Protein AF-A0AAX0RVC3-F1 (afdb_monomer_lite)

Structure (mmCIF, N/CA/C/O backbone):
data_AF-A0AAX0RVC3-F1
#
_entry.id   AF-A0AAX0RVC3-F1
#
loop_
_atom_site.group_PDB
_atom_site.id
_atom_site.type_symbol
_atom_site.label_atom_id
_atom_site.label_alt_id
_atom_site.label_comp_id
_atom_site.label_asym_id
_atom_site.label_entity_id
_atom_site.label_seq_id
_atom_site.pdbx_PDB_ins_code
_atom_site.Cartn_x
_atom_site.Cartn_y
_atom_site.Cartn_z
_atom_site.occupancy
_atom_site.B_iso_or_equiv
_atom_site.auth_seq_id
_atom_site.auth_comp_id
_atom_site.auth_asym_id
_atom_site.auth_atom_id
_atom_site.pdbx_PDB_model_num
ATOM 1 N N . MET A 1 1 ? -10.204 6.741 4.831 1.00 85.56 1 MET A N 1
ATOM 2 C CA . MET A 1 1 ? -10.388 5.269 4.780 1.00 85.56 1 MET A CA 1
ATOM 3 C C . MET A 1 1 ? -11.371 4.849 5.868 1.00 85.56 1 MET A C 1
ATOM 5 O O . MET A 1 1 ? -11.620 5.667 6.744 1.00 85.56 1 MET A O 1
ATOM 9 N N . ILE A 1 2 ? -11.975 3.657 5.805 1.00 90.31 2 ILE A N 1
ATOM 10 C CA . ILE A 1 2 ? -12.959 3.190 6.804 1.00 90.31 2 ILE A CA 1
ATOM 11 C C . ILE A 1 2 ? -12.425 1.940 7.508 1.00 90.31 2 ILE A C 1
ATOM 13 O O . ILE A 1 2 ? -12.013 0.997 6.839 1.00 90.31 2 ILE A O 1
ATOM 17 N N . MET A 1 3 ? -12.445 1.954 8.839 1.00 92.19 3 MET A N 1
ATOM 18 C CA . MET A 1 3 ? -12.059 0.833 9.702 1.00 92.19 3 MET A CA 1
ATOM 19 C C . MET A 1 3 ? -12.923 -0.406 9.435 1.00 92.19 3 MET A C 1
ATOM 21 O O . MET A 1 3 ? -14.095 -0.282 9.071 1.00 92.19 3 MET A O 1
ATOM 25 N N . ASP A 1 4 ? -12.340 -1.591 9.612 1.00 90.62 4 ASP A N 1
ATOM 26 C CA . ASP A 1 4 ? -12.963 -2.909 9.420 1.00 90.62 4 ASP A CA 1
ATOM 27 C C . ASP A 1 4 ? -13.556 -3.176 8.032 1.00 90.62 4 ASP A C 1
ATOM 29 O O . ASP A 1 4 ? -14.201 -4.203 7.807 1.00 90.62 4 ASP A O 1
ATOM 33 N N . LYS A 1 5 ? -13.292 -2.291 7.073 1.00 91.94 5 LYS A N 1
ATOM 34 C CA . LYS A 1 5 ? -13.586 -2.500 5.665 1.00 91.94 5 LYS A CA 1
ATOM 35 C C . LYS A 1 5 ? -12.294 -2.888 4.959 1.00 91.94 5 LYS A C 1
ATOM 37 O O . LYS A 1 5 ? -11.267 -2.248 5.166 1.00 91.94 5 LYS A O 1
ATOM 42 N N . GLU A 1 6 ? -12.357 -3.918 4.125 1.00 92.75 6 GLU A N 1
ATOM 43 C CA . GLU A 1 6 ? -11.280 -4.189 3.180 1.00 92.75 6 GLU A CA 1
ATOM 44 C C . GLU A 1 6 ? -11.239 -3.070 2.134 1.00 92.75 6 GLU A C 1
ATOM 46 O O . GLU A 1 6 ? -12.258 -2.689 1.547 1.00 92.75 6 GLU A O 1
ATOM 51 N N . ILE A 1 7 ? -10.057 -2.493 1.955 1.00 90.75 7 ILE A N 1
ATOM 52 C CA . ILE A 1 7 ? -9.809 -1.381 1.050 1.00 90.75 7 ILE A CA 1
ATOM 53 C C . ILE A 1 7 ? -8.786 -1.849 0.034 1.00 90.75 7 ILE A C 1
ATOM 55 O O . ILE A 1 7 ? -7.668 -2.211 0.393 1.00 90.75 7 ILE A O 1
ATOM 59 N N . LYS A 1 8 ? -9.173 -1.789 -1.238 1.00 91.12 8 LYS A N 1
ATOM 60 C CA . LYS A 1 8 ? -8.249 -1.938 -2.352 1.00 91.12 8 LYS A CA 1
ATOM 61 C C . LYS A 1 8 ? -7.581 -0.590 -2.619 1.00 91.12 8 LYS A C 1
ATOM 63 O O . LYS A 1 8 ? -8.271 0.407 -2.836 1.00 91.12 8 LYS A O 1
ATOM 68 N N . LEU A 1 9 ? -6.257 -0.564 -2.577 1.00 89.81 9 LEU A N 1
ATOM 69 C CA . LEU A 1 9 ? -5.428 0.576 -2.947 1.00 89.81 9 LEU A CA 1
ATOM 70 C C . LEU A 1 9 ? -4.788 0.287 -4.298 1.00 89.81 9 LEU A C 1
ATOM 72 O O . LEU A 1 9 ? -4.187 -0.769 -4.485 1.00 89.81 9 LEU A O 1
ATOM 76 N N . GLU A 1 10 ? -4.933 1.222 -5.230 1.00 88.88 10 GLU A N 1
ATOM 77 C CA . GLU A 1 10 ? -4.306 1.149 -6.546 1.00 88.88 10 GLU A CA 1
ATOM 78 C C . GLU A 1 10 ? -3.091 2.069 -6.577 1.00 88.88 10 GLU A C 1
ATOM 80 O O . GLU A 1 10 ? -3.166 3.239 -6.198 1.00 88.88 10 GLU A O 1
ATOM 85 N N . TRP A 1 11 ? -1.969 1.515 -7.025 1.00 88.19 11 TRP A N 1
ATOM 86 C CA . TRP A 1 11 ? -0.669 2.167 -7.034 1.00 88.19 11 TRP A CA 1
ATOM 87 C C . TRP A 1 11 ? -0.229 2.385 -8.464 1.00 88.19 11 TRP A C 1
ATOM 89 O O . TRP A 1 11 ? -0.181 1.440 -9.248 1.00 88.19 11 TRP A O 1
ATOM 99 N N . LEU A 1 12 ? 0.085 3.629 -8.799 1.00 86.44 12 LEU A N 1
ATOM 100 C CA . LEU A 1 12 ? 0.495 4.030 -10.134 1.00 86.44 12 LEU A CA 1
ATOM 101 C C . LEU A 1 12 ? 1.966 4.401 -10.112 1.00 86.44 12 LEU A C 1
ATOM 103 O O . LEU A 1 12 ? 2.393 5.171 -9.252 1.00 86.44 12 LEU A O 1
ATOM 107 N N . PHE A 1 13 ? 2.715 3.875 -11.074 1.00 84.94 13 PHE A N 1
ATOM 108 C CA . PHE A 1 13 ? 4.149 4.084 -11.145 1.00 84.94 13 PHE A CA 1
ATOM 109 C C . PHE A 1 13 ? 4.544 4.691 -12.487 1.00 84.94 13 PHE A C 1
ATOM 111 O O . PHE A 1 13 ? 4.101 4.253 -13.552 1.00 84.94 13 PHE A O 1
ATOM 118 N N . TRP A 1 14 ? 5.391 5.712 -12.421 1.00 82.94 14 TRP A N 1
ATOM 119 C CA . TRP A 1 14 ? 6.007 6.359 -13.574 1.00 82.94 14 TRP A CA 1
ATOM 120 C C . TRP A 1 14 ? 7.426 5.829 -13.765 1.00 82.94 14 TRP A C 1
ATOM 122 O O . TRP A 1 14 ? 8.008 5.253 -12.847 1.00 82.94 14 TRP A O 1
ATOM 132 N N . THR A 1 15 ? 7.984 6.024 -14.958 1.00 77.12 15 THR A N 1
ATOM 133 C CA . THR A 1 15 ? 9.397 5.720 -15.196 1.00 77.12 15 THR A CA 1
ATOM 134 C C . THR A 1 15 ? 10.276 6.651 -14.374 1.00 77.12 15 THR A C 1
ATOM 136 O O . THR A 1 15 ? 10.063 7.870 -14.374 1.00 77.12 15 THR A O 1
ATOM 139 N N . ILE A 1 16 ? 11.277 6.064 -13.731 1.00 75.12 16 ILE A N 1
ATOM 140 C CA . ILE A 1 16 ? 12.319 6.751 -12.969 1.00 75.12 16 ILE A CA 1
ATOM 141 C C . ILE A 1 16 ? 13.624 6.486 -13.715 1.00 75.12 16 ILE A C 1
ATOM 143 O O . ILE A 1 16 ? 13.983 5.322 -13.880 1.00 75.12 16 ILE A O 1
ATOM 147 N N . ASP A 1 17 ? 14.278 7.530 -14.228 1.00 74.69 17 ASP A N 1
ATOM 148 C CA . ASP A 1 17 ? 15.517 7.414 -15.021 1.00 74.69 17 ASP A CA 1
ATOM 149 C C . ASP A 1 17 ? 15.404 6.373 -16.148 1.00 74.69 17 ASP A C 1
ATOM 151 O O . ASP A 1 17 ? 16.238 5.483 -16.308 1.00 74.69 17 ASP A O 1
ATOM 155 N N . ASP A 1 18 ? 14.288 6.446 -16.881 1.00 70.19 18 ASP A N 1
ATOM 156 C CA . ASP A 1 18 ? 13.905 5.534 -17.968 1.00 70.19 18 ASP A CA 1
ATOM 157 C C . ASP A 1 18 ? 13.747 4.049 -17.571 1.00 70.19 18 ASP A C 1
ATOM 159 O O . ASP A 1 18 ? 13.460 3.200 -18.421 1.00 70.19 18 ASP A O 1
ATOM 163 N N . LYS A 1 19 ? 13.833 3.714 -16.276 1.00 76.00 19 LYS A N 1
ATOM 164 C CA . LYS A 1 19 ? 13.556 2.371 -15.753 1.00 76.00 19 LYS A CA 1
ATOM 165 C C . LYS A 1 19 ? 12.074 2.193 -15.446 1.00 76.00 19 LYS A C 1
ATOM 167 O O . LYS A 1 19 ? 11.404 3.074 -14.902 1.00 76.00 19 LYS A O 1
ATOM 172 N N . LEU A 1 20 ? 11.573 1.007 -15.782 1.00 77.56 20 LEU A N 1
ATOM 173 C CA . LEU A 1 20 ? 10.223 0.568 -15.458 1.00 77.56 20 LEU A CA 1
ATOM 174 C C . LEU A 1 20 ? 10.233 -0.097 -14.071 1.00 77.56 20 LEU A C 1
ATOM 176 O O . LEU A 1 20 ? 10.859 -1.147 -13.928 1.00 77.56 20 LEU A O 1
ATOM 180 N N . PRO A 1 21 ? 9.541 0.458 -13.065 1.00 81.06 21 PRO A N 1
ATOM 181 C CA . PRO A 1 21 ? 9.398 -0.215 -11.782 1.00 81.06 21 PRO A CA 1
ATOM 182 C C . PRO A 1 21 ? 8.519 -1.459 -11.960 1.00 81.06 21 PRO A C 1
ATOM 184 O O . PRO A 1 21 ? 7.358 -1.352 -12.366 1.00 81.06 21 PRO A O 1
ATOM 187 N N . LEU A 1 22 ? 9.106 -2.627 -11.689 1.00 87.00 22 LEU A N 1
ATOM 188 C CA . LEU A 1 22 ? 8.492 -3.955 -11.728 1.00 87.00 22 LEU A CA 1
ATOM 189 C C . LEU A 1 22 ? 8.973 -4.780 -10.531 1.00 87.00 22 LEU A C 1
ATOM 191 O O . LEU A 1 22 ? 10.081 -4.563 -10.032 1.00 87.00 22 LEU A O 1
ATOM 195 N N . GLY A 1 23 ? 8.160 -5.753 -10.128 1.00 90.44 23 GLY A N 1
ATOM 196 C CA . GLY A 1 23 ? 8.491 -6.698 -9.065 1.00 90.44 23 GLY A CA 1
ATOM 197 C C . GLY A 1 23 ? 7.475 -6.699 -7.930 1.00 90.44 23 GLY A C 1
ATOM 198 O O . GLY A 1 23 ? 6.318 -6.304 -8.108 1.00 90.44 23 GLY A O 1
ATOM 199 N N . GLU A 1 24 ? 7.912 -7.168 -6.765 1.00 93.69 24 GLU A N 1
ATOM 200 C CA . GLU A 1 24 ? 7.054 -7.292 -5.590 1.00 93.69 24 GLU A CA 1
ATOM 201 C C . GLU A 1 24 ? 6.842 -5.929 -4.930 1.00 93.69 24 GLU A C 1
ATOM 203 O O . GLU A 1 24 ? 7.792 -5.200 -4.634 1.00 93.69 24 GLU A O 1
ATOM 208 N N . LEU A 1 25 ? 5.574 -5.597 -4.682 1.00 94.56 25 LEU A N 1
ATOM 209 C CA . LEU A 1 25 ? 5.173 -4.429 -3.916 1.00 94.56 25 LEU A CA 1
ATOM 210 C C . LEU A 1 25 ? 4.758 -4.861 -2.513 1.00 94.56 25 LEU A C 1
ATOM 212 O O . LEU A 1 25 ? 3.797 -5.614 -2.342 1.00 94.56 25 LEU A O 1
ATOM 216 N N . GLU A 1 26 ? 5.405 -4.295 -1.504 1.00 96.31 26 GLU A N 1
ATOM 217 C CA . GLU A 1 26 ? 4.994 -4.432 -0.114 1.00 96.31 26 GLU A CA 1
ATOM 218 C C . GLU A 1 26 ? 4.566 -3.076 0.458 1.00 96.31 26 GLU A C 1
ATOM 220 O O . GLU A 1 26 ? 5.231 -2.053 0.310 1.00 96.31 26 GLU A O 1
ATOM 225 N N . LEU A 1 27 ? 3.423 -3.071 1.134 1.00 95.38 27 LEU A N 1
ATOM 226 C CA . LEU A 1 27 ? 2.894 -1.944 1.884 1.00 95.38 27 LEU A CA 1
ATOM 227 C C . LEU A 1 27 ? 2.939 -2.295 3.367 1.00 95.38 27 LEU A C 1
ATOM 229 O O . LEU A 1 27 ? 2.216 -3.191 3.801 1.00 95.38 27 LEU A O 1
ATOM 233 N N . LYS A 1 28 ? 3.703 -1.539 4.155 1.00 96.44 28 LYS A N 1
ATOM 234 C CA . LYS A 1 28 ? 3.638 -1.577 5.621 1.00 96.44 28 LYS A CA 1
ATOM 235 C C . LYS A 1 28 ? 2.860 -0.367 6.110 1.00 96.44 28 LYS A C 1
ATOM 237 O O . LYS A 1 28 ? 3.170 0.756 5.727 1.00 96.44 28 LYS A O 1
ATOM 242 N N . ALA A 1 29 ? 1.866 -0.573 6.961 1.00 95.94 29 ALA A N 1
ATOM 243 C CA . ALA A 1 29 ? 1.148 0.511 7.616 1.00 95.94 29 ALA A CA 1
ATOM 244 C C . ALA A 1 29 ? 1.309 0.408 9.132 1.00 95.94 29 ALA A C 1
ATOM 246 O O . ALA A 1 29 ? 1.132 -0.672 9.688 1.00 95.94 29 ALA A O 1
ATOM 247 N N . VAL A 1 30 ? 1.619 1.527 9.787 1.00 97.44 30 VAL A N 1
ATOM 248 C CA . VAL A 1 30 ? 1.780 1.629 11.245 1.00 97.44 30 VAL A CA 1
ATOM 249 C C . VAL A 1 30 ? 0.833 2.699 11.785 1.00 97.44 30 VAL A C 1
ATOM 251 O O . VAL A 1 30 ? 0.809 3.820 11.270 1.00 97.44 30 VAL A O 1
ATOM 254 N N . GLN A 1 31 ? 0.036 2.351 12.793 1.00 97.25 31 GLN A N 1
ATOM 255 C CA . GLN A 1 31 ? -0.860 3.273 13.493 1.00 97.25 31 GLN A CA 1
ATOM 256 C C . GLN A 1 31 ? -0.032 4.143 14.454 1.00 97.25 31 GLN A C 1
ATOM 258 O O . GLN A 1 31 ? 0.818 3.630 15.181 1.00 97.25 31 GLN A O 1
ATOM 263 N N . ASP A 1 32 ? -0.241 5.461 14.414 1.00 94.31 32 ASP A N 1
ATOM 264 C CA . ASP A 1 32 ? 0.642 6.445 15.065 1.00 94.31 32 ASP A CA 1
ATOM 265 C C . ASP A 1 32 ? 0.595 6.438 16.610 1.00 94.31 32 ASP A C 1
ATOM 267 O O . ASP A 1 32 ? 1.592 6.728 17.259 1.00 94.31 32 ASP A O 1
ATOM 271 N N . GLU A 1 33 ? -0.544 6.083 17.204 1.00 93.62 33 GLU A N 1
ATOM 272 C CA . GLU A 1 33 ? -0.803 6.072 18.652 1.00 93.62 33 GLU A CA 1
ATOM 273 C C . GLU A 1 33 ? -0.484 4.715 19.313 1.00 93.62 33 GLU A C 1
ATOM 275 O O . GLU A 1 33 ? 0.134 4.667 20.373 1.00 93.62 33 GLU A O 1
ATOM 280 N N . SER A 1 34 ? -0.921 3.605 18.713 1.00 95.00 34 SER A N 1
ATOM 281 C CA . SER A 1 34 ? -0.817 2.243 19.249 1.00 95.00 34 SER A CA 1
ATOM 282 C C . SER A 1 34 ? 0.427 1.501 18.766 1.00 95.00 34 SER A C 1
ATOM 284 O O . SER A 1 34 ? 0.784 0.468 19.331 1.00 95.00 34 SER A O 1
ATOM 286 N N . GLY A 1 35 ? 1.074 1.984 17.699 1.00 95.38 35 GLY A N 1
ATOM 287 C CA . GLY A 1 35 ? 2.188 1.297 17.045 1.00 95.38 35 GLY A CA 1
ATOM 288 C C . GLY A 1 35 ? 1.776 0.026 16.300 1.00 95.38 35 GLY A C 1
ATOM 289 O O . GLY A 1 35 ? 2.638 -0.706 15.811 1.00 95.38 35 GLY A O 1
ATOM 290 N N . LYS A 1 36 ? 0.471 -0.263 16.194 1.00 95.81 36 LYS A N 1
ATOM 291 C CA . LYS A 1 36 ? -0.016 -1.460 15.512 1.00 95.81 36 LYS A CA 1
ATOM 292 C C . LYS A 1 36 ? 0.382 -1.431 14.046 1.00 95.81 36 LYS A C 1
ATOM 294 O O . LYS A 1 36 ? 0.131 -0.449 13.350 1.00 95.81 36 LYS A O 1
ATOM 299 N N . SER A 1 37 ? 0.960 -2.528 13.576 1.00 95.88 37 SER A N 1
ATOM 300 C CA . SER A 1 37 ? 1.403 -2.664 12.198 1.00 95.88 37 SER A CA 1
ATOM 301 C C . SER A 1 37 ? 0.582 -3.696 11.433 1.00 95.88 37 SER A C 1
ATOM 303 O O . SER A 1 37 ? 0.097 -4.683 11.988 1.00 95.88 37 SER A O 1
ATOM 305 N N . ILE A 1 38 ? 0.411 -3.443 10.141 1.00 95.81 38 ILE A N 1
ATOM 306 C CA . ILE A 1 38 ? -0.177 -4.373 9.180 1.00 95.81 38 ILE A CA 1
ATOM 307 C C . ILE A 1 38 ? 0.613 -4.308 7.877 1.00 95.81 38 ILE A C 1
ATOM 309 O O . ILE A 1 38 ? 1.148 -3.257 7.517 1.00 95.81 38 ILE A O 1
ATOM 313 N N . THR A 1 39 ? 0.646 -5.426 7.161 1.00 96.00 39 THR A N 1
ATOM 314 C CA . THR A 1 39 ? 1.351 -5.542 5.886 1.00 96.00 39 THR A CA 1
ATOM 315 C C . THR A 1 39 ? 0.390 -6.024 4.808 1.00 96.00 39 THR A C 1
ATOM 317 O O . THR A 1 39 ? -0.457 -6.879 5.065 1.00 96.00 39 THR A O 1
ATOM 320 N N . ALA A 1 40 ? 0.523 -5.485 3.602 1.00 95.12 40 ALA A N 1
ATOM 321 C CA . ALA A 1 40 ? -0.170 -5.952 2.411 1.00 95.12 40 ALA A CA 1
ATOM 322 C C . ALA A 1 40 ? 0.831 -6.112 1.267 1.00 95.12 40 ALA A C 1
ATOM 324 O O . ALA A 1 40 ? 1.772 -5.329 1.153 1.00 95.12 40 ALA A O 1
ATOM 325 N N . LYS A 1 41 ? 0.614 -7.111 0.414 1.00 95.06 41 LYS A N 1
ATOM 326 C CA . LYS A 1 41 ? 1.460 -7.380 -0.750 1.00 95.06 41 LYS A CA 1
ATOM 327 C C . LYS A 1 41 ? 0.673 -7.221 -2.044 1.00 95.06 41 LYS A C 1
ATOM 329 O O . LYS A 1 41 ? -0.553 -7.352 -2.055 1.00 95.06 41 LYS A O 1
ATOM 334 N N . GLY A 1 42 ? 1.392 -6.930 -3.113 1.00 91.06 42 GLY A N 1
ATOM 335 C CA . GLY A 1 42 ? 0.906 -6.895 -4.481 1.00 91.06 42 GLY A CA 1
ATOM 336 C C . GLY A 1 42 ? 2.066 -7.114 -5.446 1.00 91.06 42 GLY A C 1
ATOM 337 O O . GLY A 1 42 ? 3.224 -7.164 -5.043 1.00 91.06 42 GLY A O 1
ATOM 338 N N . GLU A 1 43 ? 1.753 -7.221 -6.727 1.00 91.44 43 GLU A N 1
ATOM 339 C CA . GLU A 1 43 ? 2.749 -7.345 -7.788 1.00 91.44 43 GLU A CA 1
ATOM 340 C C . GLU A 1 43 ? 2.611 -6.151 -8.732 1.00 91.44 43 GLU A C 1
ATOM 342 O O . GLU A 1 43 ? 1.494 -5.781 -9.118 1.00 91.44 43 GLU A O 1
ATOM 347 N N . ILE A 1 44 ? 3.736 -5.514 -9.066 1.00 88.56 44 ILE A N 1
ATOM 348 C CA . ILE A 1 44 ? 3.764 -4.442 -10.056 1.00 88.56 44 ILE A CA 1
ATOM 349 C C . ILE A 1 44 ? 3.842 -5.065 -11.443 1.00 88.56 44 ILE A C 1
ATOM 351 O O . ILE A 1 44 ? 4.862 -5.633 -11.833 1.00 88.56 44 ILE A O 1
ATOM 355 N N . VAL A 1 45 ? 2.778 -4.877 -12.217 1.00 85.56 45 VAL A N 1
ATOM 356 C CA . VAL A 1 45 ? 2.684 -5.363 -13.592 1.00 85.56 45 VAL A CA 1
ATOM 357 C C . VAL A 1 45 ? 2.828 -4.213 -14.584 1.00 85.56 45 VAL A C 1
ATOM 359 O O . VAL A 1 45 ? 2.324 -3.100 -14.376 1.00 85.56 45 VAL A O 1
ATOM 362 N N . LYS A 1 46 ? 3.516 -4.482 -15.697 1.00 82.50 46 LYS A N 1
ATOM 363 C CA . LYS A 1 46 ? 3.606 -3.547 -16.822 1.00 82.50 46 LYS A CA 1
ATOM 364 C C . LYS A 1 46 ? 2.211 -3.332 -17.403 1.00 82.50 46 LYS A C 1
ATOM 366 O O . LYS A 1 46 ? 1.488 -4.295 -17.649 1.00 82.50 46 LYS A O 1
ATOM 371 N N . LYS A 1 47 ? 1.848 -2.081 -17.692 1.00 73.31 47 LYS A N 1
ATOM 372 C CA . LYS A 1 47 ? 0.679 -1.813 -18.533 1.00 73.31 47 LYS A CA 1
ATOM 373 C C . LYS A 1 47 ? 1.081 -1.844 -20.004 1.00 73.31 47 LYS A C 1
ATOM 375 O O . LYS A 1 47 ? 1.984 -1.125 -20.421 1.00 73.31 47 LYS A O 1
ATOM 380 N N . GLU A 1 48 ? 0.386 -2.657 -20.795 1.00 65.81 48 GLU A N 1
ATOM 381 C CA . GLU A 1 48 ? 0.582 -2.720 -22.251 1.00 65.81 48 GLU A CA 1
ATOM 382 C C . GLU A 1 48 ? 0.099 -1.443 -22.954 1.00 65.81 48 GLU A C 1
ATOM 384 O O . GLU A 1 48 ? 0.657 -1.036 -23.970 1.00 65.81 48 GLU A O 1
ATOM 389 N N . THR A 1 49 ? -0.893 -0.760 -22.376 1.00 61.19 49 THR A N 1
ATOM 390 C CA . THR A 1 49 ? -1.436 0.506 -22.882 1.00 61.19 49 THR A CA 1
ATOM 391 C C . THR A 1 49 ? -1.387 1.605 -21.815 1.00 61.19 49 THR A C 1
ATOM 393 O O . THR A 1 49 ? -1.777 1.338 -20.672 1.00 61.19 49 THR A O 1
ATOM 396 N N . PRO A 1 50 ? -1.003 2.853 -22.162 1.00 56.94 50 PRO A N 1
ATOM 397 C CA . PRO A 1 50 ? -1.099 3.999 -21.255 1.00 56.94 50 PRO A CA 1
ATOM 398 C C . PRO A 1 50 ? -2.512 4.142 -20.680 1.00 56.94 50 PRO A C 1
ATOM 400 O O . PRO A 1 50 ? -3.492 3.854 -21.372 1.00 56.94 50 PRO A O 1
ATOM 403 N N . ILE A 1 51 ? -2.638 4.617 -19.436 1.00 60.47 51 ILE A N 1
ATOM 404 C CA . ILE A 1 51 ? -3.943 4.939 -18.838 1.00 60.47 51 ILE A CA 1
ATOM 405 C C . ILE A 1 51 ? -4.526 6.152 -19.576 1.00 60.47 51 ILE A C 1
ATOM 407 O O . ILE A 1 51 ? -4.290 7.292 -19.191 1.00 60.47 51 ILE A O 1
ATOM 411 N N . LYS A 1 52 ? -5.246 5.901 -20.675 1.00 53.31 52 LYS A N 1
ATOM 412 C CA . LYS A 1 52 ? -5.895 6.941 -21.489 1.00 53.31 52 LYS A CA 1
ATOM 413 C C . LYS A 1 52 ? -7.079 7.595 -20.775 1.00 53.31 52 LYS A C 1
ATOM 415 O O . LYS A 1 52 ? -7.429 8.721 -21.099 1.00 53.31 52 LYS A O 1
ATOM 420 N N . GLU A 1 53 ? -7.658 6.907 -19.795 1.00 54.53 53 GLU A N 1
ATOM 421 C CA . GLU A 1 53 ? -8.843 7.352 -19.067 1.00 54.53 53 GLU A CA 1
ATOM 422 C C . GLU A 1 53 ? -8.579 7.295 -17.561 1.00 54.53 53 GLU A C 1
ATOM 424 O O . GLU A 1 53 ? -9.101 6.452 -16.836 1.00 54.53 53 GLU A O 1
ATOM 429 N N . MET A 1 54 ? -7.734 8.201 -17.065 1.00 57.59 54 MET A N 1
ATOM 430 C CA . MET A 1 54 ? -7.985 8.678 -15.708 1.00 57.59 54 MET A CA 1
ATOM 431 C C . MET A 1 54 ? -9.305 9.455 -15.754 1.00 57.59 54 MET A C 1
ATOM 433 O O . MET A 1 54 ? -9.489 10.248 -16.685 1.00 57.59 54 MET A O 1
ATOM 437 N N . PRO A 1 55 ? -10.235 9.252 -14.802 1.00 59.09 55 PRO A N 1
ATOM 438 C CA . PRO A 1 55 ? -11.385 10.136 -14.670 1.00 59.09 55 PRO A CA 1
ATOM 439 C C . PRO A 1 55 ? -10.892 11.584 -14.696 1.00 59.09 55 PRO A C 1
ATOM 441 O O . PRO A 1 55 ? -9.875 11.880 -14.069 1.00 59.09 55 PRO A O 1
ATOM 444 N N . LYS A 1 56 ? -11.577 12.480 -15.416 1.00 60.06 56 LYS A N 1
ATOM 445 C CA . LYS A 1 56 ? -11.140 13.884 -15.562 1.00 60.06 56 LYS A CA 1
ATOM 446 C C . LYS A 1 56 ? -10.872 14.575 -14.217 1.00 60.06 56 LYS A C 1
ATOM 448 O O . LYS A 1 56 ? -10.022 15.454 -14.153 1.00 60.06 56 LYS A O 1
ATOM 453 N N . ASP A 1 57 ? -11.535 14.108 -13.159 1.00 61.00 57 ASP A N 1
ATOM 454 C CA . ASP A 1 57 ? -11.442 14.645 -11.800 1.00 61.00 57 ASP A CA 1
ATOM 455 C C . ASP A 1 57 ? -10.582 13.778 -10.856 1.00 61.00 57 ASP A C 1
ATOM 457 O O . ASP A 1 57 ? -10.581 13.974 -9.638 1.00 61.00 57 ASP A O 1
ATOM 461 N N . TYR A 1 58 ? -9.868 12.776 -11.380 1.00 61.03 58 TYR A N 1
ATOM 462 C CA . TYR A 1 58 ? -8.986 11.938 -10.576 1.00 61.03 58 TYR A CA 1
ATOM 463 C C . TYR A 1 58 ? -7.645 12.634 -10.354 1.00 61.03 58 TYR A C 1
ATOM 465 O O . TYR A 1 58 ? -6.759 12.616 -11.207 1.00 61.03 58 TYR A O 1
ATOM 473 N N . THR A 1 59 ? -7.479 13.203 -9.164 1.00 62.31 59 THR A N 1
ATOM 474 C CA . THR A 1 59 ? -6.185 13.707 -8.702 1.00 62.31 59 THR A CA 1
ATOM 475 C C . THR A 1 59 ? -5.466 12.600 -7.927 1.00 62.31 59 THR A C 1
ATOM 477 O O . THR A 1 59 ? -5.883 12.290 -6.802 1.00 62.31 59 THR A O 1
ATOM 480 N N . PRO A 1 60 ? -4.397 11.984 -8.473 1.00 65.44 60 PRO A N 1
ATOM 481 C CA . PRO A 1 60 ? -3.597 11.036 -7.710 1.00 65.44 60 PRO A CA 1
ATOM 482 C C . PRO A 1 60 ? -3.007 11.742 -6.487 1.00 65.44 60 PRO A C 1
ATOM 484 O O . PRO A 1 60 ? -2.518 12.869 -6.577 1.00 65.44 60 PRO A O 1
ATOM 487 N N . LYS A 1 61 ? -3.045 11.080 -5.328 1.00 71.00 61 LYS A N 1
ATOM 488 C CA . LYS A 1 61 ? -2.338 11.565 -4.141 1.00 71.00 61 LYS A CA 1
ATOM 489 C C . LYS A 1 61 ? -0.896 11.073 -4.219 1.00 71.00 61 LYS A C 1
ATOM 491 O O . LYS A 1 61 ? -0.701 9.858 -4.161 1.00 71.00 61 LYS A O 1
ATOM 496 N N . PRO A 1 62 ? 0.093 11.966 -4.385 1.00 66.38 62 PRO A N 1
ATOM 497 C CA . PRO A 1 62 ? 1.474 11.540 -4.505 1.00 66.38 62 PRO A CA 1
ATOM 498 C C . PRO A 1 62 ? 1.922 10.854 -3.213 1.00 66.38 62 PRO A C 1
ATOM 500 O O . PRO A 1 62 ? 1.592 11.291 -2.109 1.00 66.38 62 PRO A O 1
ATOM 503 N N . VAL A 1 63 ? 2.678 9.773 -3.371 1.00 73.25 63 VAL A N 1
ATOM 504 C CA . VAL A 1 63 ? 3.515 9.230 -2.303 1.00 73.25 63 VAL A CA 1
ATOM 505 C C . VAL A 1 63 ? 4.696 10.186 -2.153 1.00 73.25 63 VAL A C 1
ATOM 507 O O . VAL A 1 63 ? 5.299 10.576 -3.156 1.00 73.25 63 VAL A O 1
ATOM 510 N N . SER A 1 64 ? 5.036 10.570 -0.926 1.00 66.50 64 SER A N 1
ATOM 511 C CA . SER A 1 64 ? 6.289 11.273 -0.676 1.00 66.50 64 SER A CA 1
ATOM 512 C C . SER A 1 64 ? 7.430 10.305 -0.959 1.00 66.50 64 SER A C 1
ATOM 514 O O . SER A 1 64 ? 7.584 9.298 -0.272 1.00 66.50 64 SER A O 1
ATOM 516 N N . ILE A 1 65 ? 8.202 10.576 -2.006 1.00 67.06 65 ILE A N 1
ATOM 517 C CA . ILE A 1 65 ? 9.386 9.783 -2.328 1.00 67.06 65 ILE A CA 1
ATOM 518 C C . ILE A 1 65 ? 10.436 10.118 -1.269 1.00 67.06 65 ILE A C 1
ATOM 520 O O . ILE A 1 65 ? 10.787 11.290 -1.102 1.00 67.06 65 ILE A O 1
ATOM 524 N N . ASN A 1 66 ? 10.918 9.106 -0.543 1.00 60.00 66 ASN A N 1
ATOM 525 C CA . ASN A 1 66 ? 12.030 9.264 0.391 1.00 60.00 66 ASN A CA 1
ATOM 526 C C . ASN A 1 66 ? 13.285 9.590 -0.430 1.00 60.00 66 ASN A C 1
ATOM 528 O O . ASN A 1 66 ? 13.999 8.700 -0.879 1.00 60.00 66 ASN A O 1
ATOM 532 N N . LYS A 1 67 ? 13.535 10.880 -0.674 1.00 54.12 67 LYS A N 1
ATOM 533 C CA . LYS A 1 67 ? 14.767 11.363 -1.300 1.00 54.12 67 LYS A CA 1
ATOM 534 C C . LYS A 1 67 ? 15.909 11.251 -0.2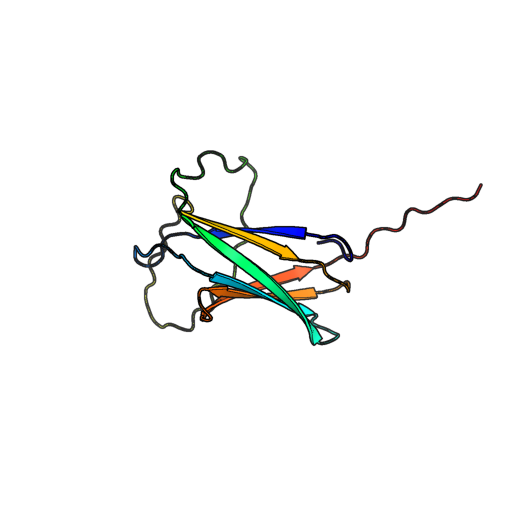91 1.00 54.12 67 LYS A C 1
ATOM 536 O O . LYS A 1 67 ? 16.255 12.230 0.358 1.00 54.12 67 LYS A O 1
ATOM 541 N N . SER A 1 68 ? 16.474 10.058 -0.138 1.00 45.34 68 SER A N 1
ATOM 542 C CA . SER A 1 68 ? 17.786 9.885 0.497 1.00 45.34 68 SER A CA 1
ATOM 543 C C . SER A 1 68 ? 18.914 9.745 -0.529 1.00 45.34 68 SER A C 1
ATOM 545 O O . SER A 1 68 ? 19.983 9.263 -0.181 1.00 45.34 68 SER A O 1
ATOM 547 N N . ILE A 1 69 ? 18.681 10.118 -1.790 1.00 46.06 69 ILE A N 1
ATOM 548 C CA . ILE A 1 69 ? 19.657 9.973 -2.871 1.00 46.06 69 ILE A CA 1
ATOM 549 C C . ILE A 1 69 ? 19.872 11.357 -3.481 1.00 46.06 69 ILE A C 1
ATOM 551 O O . ILE A 1 69 ? 18.923 11.988 -3.945 1.00 46.06 69 ILE A O 1
ATOM 555 N N . GLU A 1 70 ? 21.111 11.836 -3.420 1.00 45.34 70 GLU A N 1
ATOM 556 C CA . GLU A 1 70 ? 21.612 13.142 -3.876 1.00 45.34 70 GLU A CA 1
ATOM 557 C C . GLU A 1 70 ? 21.584 13.320 -5.412 1.00 45.34 70 GLU A C 1
ATOM 559 O O . GLU A 1 70 ? 22.336 14.122 -5.958 1.00 45.34 70 GLU A O 1
ATOM 564 N N . GLU A 1 71 ? 20.732 12.590 -6.134 1.00 54.88 71 GLU A N 1
ATOM 565 C CA . GLU A 1 71 ? 20.752 12.529 -7.598 1.00 54.88 71 GLU A CA 1
ATOM 566 C C . GLU A 1 71 ? 19.544 13.226 -8.242 1.00 54.88 71 GLU A C 1
ATOM 568 O O . GLU A 1 71 ? 18.411 13.185 -7.747 1.00 54.88 71 GLU A O 1
ATOM 573 N N . ASP A 1 72 ? 19.804 13.861 -9.388 1.00 58.66 72 ASP A N 1
ATOM 574 C CA . ASP A 1 72 ? 18.824 14.486 -10.280 1.00 58.66 72 ASP A CA 1
ATOM 575 C C . ASP A 1 72 ? 17.944 13.425 -10.966 1.00 58.66 72 ASP A C 1
ATOM 577 O O . ASP A 1 72 ? 18.040 13.180 -12.170 1.00 58.66 72 ASP A O 1
ATOM 581 N N . ILE A 1 73 ? 17.065 12.789 -10.191 1.00 62.72 73 ILE A N 1
ATOM 582 C CA . ILE A 1 73 ? 16.123 11.787 -10.692 1.00 62.72 73 ILE A CA 1
ATOM 583 C C . ILE A 1 73 ? 15.157 12.440 -11.692 1.00 62.72 73 ILE A C 1
ATOM 585 O O . ILE A 1 73 ? 14.386 13.348 -11.345 1.00 62.72 73 ILE A O 1
ATOM 589 N N . LYS A 1 74 ? 15.128 11.934 -12.930 1.00 65.31 74 LYS A N 1
ATOM 590 C CA . LYS A 1 74 ? 14.180 12.373 -13.962 1.00 65.31 74 LYS A CA 1
ATOM 591 C C . LYS A 1 74 ? 12.938 11.491 -13.939 1.00 65.31 74 LYS A C 1
ATOM 593 O O . LYS A 1 74 ? 12.939 10.357 -14.415 1.00 65.31 74 LYS A O 1
ATOM 598 N N . ILE A 1 75 ? 11.839 12.050 -13.434 1.00 64.81 75 ILE A N 1
ATOM 599 C CA . ILE A 1 75 ? 10.520 11.409 -13.477 1.00 64.81 75 ILE A CA 1
ATOM 600 C C . ILE A 1 75 ? 9.744 11.940 -14.684 1.00 64.81 75 ILE A C 1
ATOM 602 O O . ILE A 1 75 ? 9.462 13.136 -14.791 1.00 64.81 75 ILE A O 1
ATOM 606 N N . ASN A 1 76 ? 9.353 11.048 -15.592 1.00 67.81 76 ASN A N 1
ATOM 607 C CA . ASN A 1 76 ? 8.497 11.401 -16.723 1.00 67.81 76 ASN A CA 1
ATOM 608 C C . ASN A 1 76 ? 7.020 11.295 -16.321 1.00 67.81 76 ASN A C 1
ATOM 610 O O . ASN A 1 76 ? 6.413 10.236 -16.438 1.00 67.81 76 ASN A O 1
ATOM 614 N N . PHE A 1 77 ? 6.425 12.406 -15.885 1.00 66.94 77 PHE A N 1
ATOM 615 C CA . PHE A 1 77 ? 5.047 12.449 -15.379 1.00 66.94 77 PHE A CA 1
ATOM 616 C C . PHE A 1 77 ? 3.937 12.303 -16.439 1.00 66.94 77 PHE A C 1
ATOM 618 O O . PHE A 1 77 ? 2.765 12.404 -16.083 1.00 66.94 77 PHE A O 1
ATOM 625 N N . LYS A 1 78 ? 4.247 12.054 -17.723 1.00 67.62 78 LYS A N 1
ATOM 626 C CA . LYS A 1 78 ? 3.226 12.030 -18.791 1.00 67.62 78 LYS A CA 1
ATOM 627 C C . LYS A 1 78 ? 2.108 11.015 -18.531 1.00 67.62 78 LYS A C 1
ATOM 629 O O . LYS A 1 78 ? 0.946 11.399 -18.534 1.00 67.62 78 LYS A O 1
ATOM 634 N N . PHE A 1 79 ? 2.449 9.745 -18.296 1.00 70.06 79 PHE A N 1
ATOM 635 C CA . PHE A 1 79 ? 1.488 8.685 -17.966 1.00 70.06 79 PHE A CA 1
ATOM 636 C C . PHE A 1 79 ? 2.159 7.616 -17.094 1.00 70.06 79 PHE A C 1
ATOM 638 O O . PHE A 1 79 ? 3.333 7.318 -17.326 1.00 70.06 79 PHE A O 1
ATOM 645 N N . PRO A 1 80 ? 1.445 7.005 -16.132 1.00 78.12 80 PRO A N 1
ATOM 646 C CA . PRO A 1 80 ? 1.972 5.856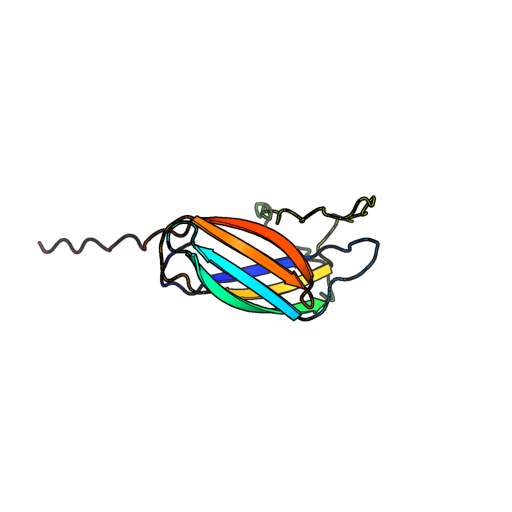 -15.408 1.00 78.12 80 PRO A CA 1
ATOM 647 C C . PRO A 1 80 ? 2.134 4.662 -16.361 1.00 78.12 80 PRO A C 1
ATOM 649 O O . PRO A 1 80 ? 1.271 4.393 -17.202 1.00 78.12 80 PRO A O 1
ATOM 652 N N . VAL A 1 81 ? 3.251 3.953 -16.220 1.00 81.38 81 VAL A N 1
ATOM 653 C CA . VAL A 1 81 ? 3.697 2.854 -17.095 1.00 81.38 81 VAL A CA 1
ATOM 654 C C . VAL A 1 81 ? 3.480 1.470 -16.475 1.00 81.38 81 VAL A C 1
ATOM 656 O O . VAL A 1 81 ? 3.429 0.467 -17.190 1.00 81.38 81 VAL A O 1
ATOM 659 N N . SER A 1 82 ? 3.302 1.407 -15.157 1.00 85.25 82 SER A N 1
ATOM 660 C CA . SER A 1 82 ? 2.968 0.186 -14.427 1.00 85.25 82 SER A CA 1
ATOM 661 C C . SER A 1 82 ? 1.993 0.464 -13.281 1.00 85.25 82 SER A C 1
ATOM 663 O O . SER A 1 82 ? 1.767 1.612 -12.880 1.00 85.25 82 SER A O 1
ATOM 665 N N . ILE A 1 83 ? 1.338 -0.600 -12.815 1.00 88.31 83 ILE A N 1
ATOM 666 C CA . ILE A 1 83 ? 0.306 -0.553 -11.777 1.00 88.31 83 ILE A CA 1
ATOM 667 C C . ILE A 1 83 ? 0.470 -1.727 -10.816 1.00 88.31 83 ILE A C 1
ATOM 669 O O . ILE A 1 83 ? 0.889 -2.809 -11.217 1.00 88.31 83 ILE A O 1
ATOM 673 N N . ALA A 1 84 ? 0.066 -1.523 -9.570 1.00 89.75 84 ALA A N 1
ATOM 674 C CA . ALA A 1 84 ? -0.173 -2.601 -8.625 1.00 89.75 84 ALA A CA 1
ATOM 675 C C . ALA A 1 84 ? -1.461 -2.355 -7.845 1.00 89.75 84 ALA A C 1
ATOM 677 O O . ALA A 1 84 ? -2.015 -1.253 -7.822 1.00 89.75 84 ALA A O 1
ATOM 678 N N . SER A 1 85 ? -1.940 -3.396 -7.177 1.00 89.50 85 SER A N 1
ATOM 679 C CA . SER A 1 85 ? -3.030 -3.296 -6.217 1.00 89.50 85 SER A CA 1
ATOM 680 C C . SER A 1 85 ? -2.631 -3.975 -4.920 1.00 89.50 85 SER A C 1
ATOM 682 O O . SER A 1 85 ? -2.082 -5.072 -4.950 1.00 89.50 85 SER A O 1
ATOM 684 N N . THR A 1 86 ? -2.941 -3.344 -3.793 1.00 92.69 86 THR A N 1
ATOM 685 C CA . THR A 1 86 ? -2.857 -3.981 -2.476 1.00 92.69 86 THR A CA 1
ATOM 686 C C . THR A 1 86 ? -4.224 -3.942 -1.805 1.00 92.69 86 THR A C 1
ATOM 688 O O . THR A 1 86 ? -4.977 -2.980 -1.961 1.00 92.69 86 THR A O 1
ATOM 691 N N . SER A 1 87 ? -4.558 -4.993 -1.060 1.00 93.19 87 SER A N 1
ATOM 692 C CA . SER A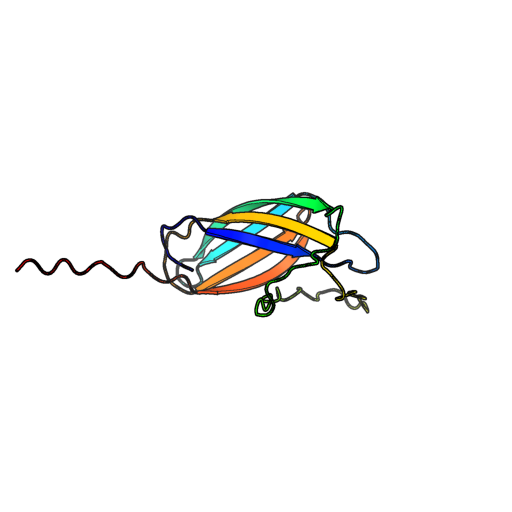 1 87 ? -5.760 -5.039 -0.225 1.00 93.19 87 SER A CA 1
ATOM 693 C C . SER A 1 87 ? -5.364 -4.951 1.239 1.00 93.19 87 SER A C 1
ATOM 695 O O . SER A 1 87 ? -4.487 -5.681 1.696 1.00 93.19 87 SER A O 1
ATOM 697 N N . ILE A 1 88 ? -6.000 -4.048 1.980 1.00 93.88 88 ILE A N 1
ATOM 698 C CA . ILE A 1 88 ? -5.671 -3.785 3.381 1.00 93.88 88 ILE A CA 1
ATOM 699 C C . ILE A 1 88 ? -6.943 -3.573 4.204 1.00 93.88 88 ILE A C 1
ATOM 701 O O . ILE A 1 88 ? -7.904 -2.950 3.747 1.00 93.88 88 ILE A O 1
ATOM 705 N N . LYS A 1 89 ? -6.951 -4.079 5.439 1.00 94.75 89 LYS A N 1
ATOM 706 C CA . LYS A 1 89 ? -8.032 -3.871 6.408 1.00 94.75 89 LYS A CA 1
ATOM 707 C C . LYS A 1 89 ? -7.452 -3.274 7.685 1.00 94.75 89 LYS A C 1
ATOM 709 O O . LYS A 1 89 ? -6.680 -3.919 8.385 1.00 94.75 89 LYS A O 1
ATOM 714 N N . PHE A 1 90 ? -7.850 -2.045 7.994 1.00 93.44 90 PHE A N 1
ATOM 715 C CA . PHE A 1 90 ? -7.416 -1.345 9.201 1.00 93.44 90 PHE A CA 1
ATOM 716 C C . PHE A 1 90 ? -8.321 -1.709 10.375 1.00 93.44 90 PHE A C 1
ATOM 718 O O . PHE A 1 90 ? -9.538 -1.537 10.289 1.00 93.44 90 PHE A O 1
ATOM 725 N N . SER A 1 91 ? -7.733 -2.178 11.474 1.00 92.50 91 SER A N 1
ATOM 726 C CA . SER A 1 91 ? -8.474 -2.561 12.685 1.00 92.50 91 SER A CA 1
ATOM 727 C C . SER A 1 91 ? -8.740 -1.401 13.644 1.00 92.50 91 SER A C 1
ATOM 729 O O . SER A 1 91 ? -9.456 -1.570 14.621 1.00 92.50 91 SER A O 1
ATOM 731 N N . GLU A 1 92 ? -8.098 -0.252 13.426 1.00 94.25 92 GLU A N 1
ATOM 732 C CA . GLU A 1 92 ? -8.171 0.906 14.320 1.00 94.25 92 GLU A CA 1
ATOM 733 C C . GLU A 1 92 ? -8.373 2.186 13.512 1.00 94.25 92 GLU A C 1
ATOM 735 O O . GLU A 1 92 ? -7.867 2.337 12.395 1.00 94.25 92 GLU A O 1
ATOM 740 N N . SER A 1 93 ? -9.123 3.121 14.091 1.00 94.56 93 SER A N 1
ATOM 741 C CA . SER A 1 93 ? -9.234 4.481 13.574 1.00 94.56 93 SER A CA 1
ATOM 742 C C . SER A 1 93 ? -8.018 5.322 13.954 1.00 94.56 93 SER A C 1
ATOM 744 O O . SER A 1 93 ? -7.320 5.000 14.911 1.00 94.56 93 SER A O 1
ATOM 746 N N . GLY A 1 94 ? -7.822 6.436 13.257 1.00 94.31 94 GLY A N 1
ATOM 747 C CA . GLY A 1 94 ? -6.733 7.373 13.521 1.00 94.31 94 GLY A CA 1
ATOM 748 C C . GLY A 1 94 ? -5.823 7.550 12.315 1.00 94.31 94 GLY A C 1
ATOM 749 O O . GLY A 1 94 ? -6.194 7.219 11.182 1.00 94.31 94 GLY A O 1
ATOM 750 N N . ILE A 1 95 ? -4.648 8.120 12.562 1.00 96.25 95 ILE A N 1
ATOM 751 C CA . ILE A 1 95 ? -3.626 8.340 11.540 1.00 96.25 95 ILE A CA 1
ATOM 752 C C .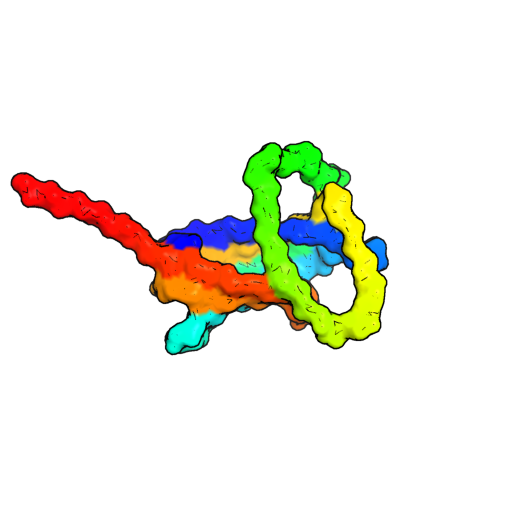 ILE A 1 95 ? -2.787 7.070 11.399 1.00 96.25 95 ILE A C 1
ATOM 754 O O . ILE A 1 95 ? -2.313 6.502 12.381 1.00 96.25 95 ILE A O 1
ATOM 758 N N . TRP A 1 96 ? -2.605 6.644 10.154 1.00 96.12 96 TRP A N 1
ATOM 759 C CA . TRP A 1 96 ? -1.733 5.542 9.778 1.00 96.12 96 TRP A CA 1
ATOM 760 C C . TRP A 1 96 ? -0.646 6.055 8.837 1.00 96.12 96 TRP A C 1
ATOM 762 O O . TRP A 1 96 ? -0.945 6.751 7.861 1.00 96.12 96 TRP A O 1
ATOM 772 N N . LYS A 1 97 ? 0.603 5.684 9.121 1.00 95.38 97 LYS A N 1
ATOM 773 C CA . LYS A 1 97 ? 1.760 5.920 8.253 1.00 95.38 97 LYS A CA 1
ATOM 774 C C . LYS A 1 97 ? 1.932 4.714 7.346 1.00 95.38 97 LYS A C 1
ATOM 776 O O . LYS A 1 97 ? 2.154 3.610 7.834 1.00 95.38 97 LYS A O 1
ATOM 781 N N . LEU A 1 98 ? 1.792 4.919 6.045 1.00 94.56 98 LEU A N 1
ATOM 782 C CA . LEU A 1 98 ? 1.969 3.908 5.010 1.00 94.56 98 LEU A CA 1
ATOM 783 C C . LEU A 1 98 ? 3.369 4.068 4.432 1.00 94.56 98 LEU A C 1
ATOM 785 O O . LEU A 1 98 ? 3.711 5.159 3.988 1.00 94.56 98 LEU A O 1
ATOM 789 N N . GLN A 1 99 ? 4.140 2.990 4.399 1.00 94.56 99 GLN A N 1
ATOM 790 C CA . GLN A 1 99 ? 5.456 2.897 3.783 1.00 94.56 99 GLN A CA 1
ATOM 791 C C . GLN A 1 99 ? 5.397 1.859 2.662 1.00 94.56 99 GLN A C 1
ATOM 793 O O . GLN A 1 99 ? 4.963 0.726 2.884 1.00 94.56 99 GLN A O 1
ATOM 798 N N . LEU A 1 100 ? 5.823 2.252 1.467 1.00 92.56 100 LEU A N 1
ATOM 799 C CA . LEU A 1 100 ? 5.889 1.392 0.295 1.00 92.56 100 LEU A CA 1
ATOM 800 C C . LEU A 1 100 ? 7.310 0.883 0.089 1.00 92.56 100 LEU A C 1
ATOM 802 O O . LEU A 1 100 ? 8.269 1.653 0.183 1.00 92.56 100 LEU A O 1
ATOM 806 N N . PHE A 1 101 ? 7.406 -0.393 -0.262 1.00 92.31 101 PHE A N 1
ATOM 807 C CA . PHE A 1 101 ? 8.636 -1.076 -0.616 1.00 92.31 101 PHE A CA 1
ATOM 808 C C . PHE A 1 101 ? 8.477 -1.749 -1.977 1.00 92.31 101 PHE A C 1
ATOM 810 O O . PHE A 1 101 ? 7.492 -2.452 -2.201 1.00 92.31 101 PHE A O 1
ATOM 817 N N . LEU A 1 102 ? 9.438 -1.538 -2.869 1.00 90.44 102 LEU A N 1
ATOM 818 C CA . LEU A 1 102 ? 9.562 -2.255 -4.133 1.00 90.44 102 LEU A CA 1
ATOM 819 C C . LEU A 1 102 ? 10.813 -3.121 -4.055 1.00 90.44 102 LEU A C 1
ATOM 821 O O . LEU A 1 102 ? 11.898 -2.574 -3.897 1.00 90.44 102 LEU A O 1
ATOM 825 N N . ASN A 1 103 ? 10.668 -4.443 -4.173 1.00 89.81 103 ASN A N 1
ATOM 826 C CA . ASN A 1 103 ? 11.788 -5.388 -4.042 1.00 89.81 103 ASN A CA 1
ATOM 827 C C . ASN A 1 103 ? 12.627 -5.107 -2.775 1.00 89.81 103 ASN A C 1
ATOM 829 O O . ASN A 1 103 ? 13.839 -4.941 -2.848 1.00 89.81 103 ASN A O 1
ATOM 833 N N . ASP A 1 104 ? 11.948 -4.971 -1.632 1.00 89.00 104 ASP A N 1
ATOM 834 C CA . ASP A 1 104 ? 12.513 -4.626 -0.315 1.00 89.00 104 ASP A CA 1
ATOM 835 C C . ASP A 1 104 ? 13.125 -3.217 -0.169 1.00 89.00 104 ASP A C 1
ATOM 837 O O . ASP A 1 104 ? 13.460 -2.802 0.945 1.00 89.00 104 ASP A O 1
ATOM 841 N N . GLU A 1 105 ? 13.185 -2.415 -1.234 1.00 88.88 105 GLU A N 1
ATOM 842 C CA . GLU A 1 105 ? 13.652 -1.029 -1.174 1.00 88.88 105 GLU A CA 1
ATOM 843 C C . GLU A 1 105 ? 12.508 -0.062 -0.865 1.00 88.88 105 GLU A C 1
ATOM 845 O O . GLU A 1 105 ? 11.478 -0.039 -1.538 1.00 88.88 105 GLU A O 1
ATOM 850 N N . SER A 1 106 ? 12.685 0.784 0.153 1.00 88.38 106 SER A N 1
ATOM 851 C CA . SER A 1 106 ? 11.706 1.816 0.509 1.00 88.38 106 SER A CA 1
ATOM 852 C C . SER A 1 106 ? 11.609 2.875 -0.595 1.00 88.38 106 SER A C 1
ATOM 854 O O . SER A 1 106 ? 12.505 3.706 -0.732 1.00 88.38 106 SER A O 1
ATOM 856 N N . ILE A 1 107 ? 10.467 2.947 -1.275 1.00 86.38 107 ILE A N 1
ATOM 857 C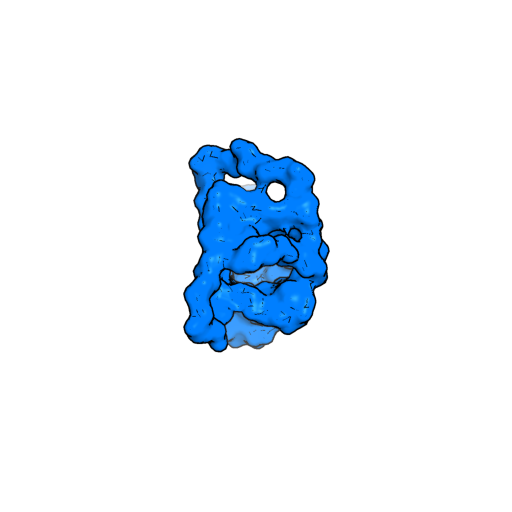 CA . ILE A 1 107 ? 10.240 3.903 -2.372 1.00 86.38 107 ILE A CA 1
ATOM 858 C C . ILE A 1 107 ? 9.465 5.156 -1.950 1.00 86.38 107 ILE A C 1
ATOM 860 O O . ILE A 1 107 ? 9.473 6.162 -2.658 1.00 86.38 107 ILE A O 1
ATOM 864 N N . GLY A 1 108 ? 8.805 5.131 -0.791 1.00 86.75 108 GLY A N 1
ATOM 865 C CA . GLY A 1 108 ? 8.143 6.317 -0.260 1.00 86.75 108 GLY A CA 1
ATOM 866 C C . GLY A 1 108 ? 7.055 6.034 0.762 1.00 86.75 108 GLY A C 1
ATOM 867 O O . GLY A 1 108 ? 6.757 4.884 1.087 1.00 86.75 108 GLY A O 1
ATOM 868 N N . ASN A 1 109 ? 6.457 7.105 1.273 1.00 90.69 109 ASN A N 1
ATOM 869 C CA . ASN A 1 109 ? 5.458 7.047 2.327 1.00 90.69 109 ASN A CA 1
ATOM 870 C C . ASN A 1 109 ? 4.274 8.004 2.125 1.00 90.69 109 ASN A C 1
ATOM 872 O O . ASN A 1 109 ? 4.317 8.961 1.351 1.00 90.69 109 ASN A O 1
ATOM 876 N N . MET A 1 110 ? 3.182 7.739 2.840 1.00 90.50 110 MET A N 1
ATOM 877 C CA . MET A 1 110 ? 2.050 8.657 2.959 1.00 90.50 110 MET A CA 1
ATOM 878 C C . MET A 1 110 ? 1.338 8.488 4.298 1.00 90.50 110 MET A C 1
ATOM 880 O O . MET A 1 110 ? 1.300 7.398 4.861 1.00 90.50 110 MET A O 1
ATOM 884 N N . ASN A 1 111 ? 0.687 9.550 4.763 1.00 91.88 111 ASN A N 1
ATOM 885 C CA . ASN A 1 111 ? -0.196 9.474 5.920 1.00 91.88 111 ASN A CA 1
ATOM 886 C C . ASN A 1 111 ? -1.646 9.403 5.456 1.00 91.88 111 ASN A C 1
ATOM 888 O O . ASN A 1 111 ? -2.078 10.174 4.594 1.00 91.88 111 ASN A O 1
ATOM 892 N N . VAL A 1 112 ? -2.420 8.507 6.060 1.00 91.69 112 VAL A N 1
ATOM 893 C CA . VAL A 1 112 ? -3.857 8.400 5.802 1.00 91.69 112 VAL A CA 1
ATOM 894 C C . VAL A 1 112 ? -4.628 8.430 7.107 1.00 91.69 112 VAL A C 1
ATOM 896 O O . VAL A 1 112 ? -4.176 7.937 8.135 1.00 91.69 112 VAL A O 1
ATOM 899 N N . TYR A 1 113 ? -5.834 8.982 7.046 1.00 94.00 113 TYR A N 1
ATOM 900 C CA . TYR A 1 113 ? -6.777 8.917 8.150 1.00 94.00 113 TYR A CA 1
ATOM 901 C C . TYR A 1 113 ? -7.790 7.787 7.927 1.00 94.00 113 TYR A C 1
ATOM 903 O O . TYR A 1 113 ? -8.475 7.720 6.889 1.00 94.00 113 TYR A O 1
ATOM 911 N N . VAL A 1 114 ? -7.902 6.903 8.917 1.00 93.69 114 VAL A N 1
ATOM 912 C CA . VAL A 1 114 ? -8.901 5.836 8.992 1.00 93.69 114 VAL A CA 1
ATOM 913 C C . VAL A 1 114 ? -10.004 6.275 9.952 1.00 93.69 114 VAL A C 1
ATOM 915 O O . VAL A 1 114 ? -9.783 6.455 11.145 1.00 93.69 114 VAL A O 1
ATOM 918 N N . ALA A 1 115 ? -11.216 6.436 9.431 1.00 92.81 115 ALA A N 1
ATOM 919 C CA . ALA A 1 115 ? -12.391 6.775 10.217 1.00 92.81 115 ALA A CA 1
ATOM 920 C C . ALA A 1 115 ? -13.092 5.507 10.722 1.00 92.81 115 ALA A C 1
ATOM 922 O O . ALA A 1 115 ? -13.139 4.487 10.026 1.00 92.81 115 ALA A O 1
ATOM 923 N N . LYS A 1 116 ? -13.724 5.592 11.897 1.00 91.75 116 LYS A N 1
ATOM 924 C CA . LYS A 1 116 ? -14.703 4.584 12.326 1.00 91.75 116 LYS A CA 1
ATOM 925 C C . LYS A 1 116 ? -15.874 4.570 11.342 1.00 91.75 116 LYS A C 1
ATOM 927 O O . LYS A 1 116 ? -16.269 5.616 10.818 1.00 91.75 116 LYS A O 1
ATOM 932 N N . LYS A 1 117 ? -16.464 3.398 11.106 1.00 81.19 117 LYS A N 1
ATOM 933 C CA . LYS A 1 117 ? -17.748 3.316 10.400 1.00 81.19 117 LYS A CA 1
ATOM 934 C C . LYS A 1 117 ? -18.760 4.159 11.183 1.00 81.19 117 LYS A C 1
ATOM 936 O O . LYS A 1 117 ? -18.901 3.968 12.389 1.00 81.19 117 LYS A O 1
ATOM 941 N N . LYS A 1 118 ? -19.446 5.105 10.531 1.00 74.12 118 LYS A N 1
ATOM 942 C CA . LYS A 1 118 ? -20.573 5.796 11.176 1.00 74.12 118 LYS A CA 1
ATOM 943 C C . LYS A 1 118 ? -21.597 4.726 11.550 1.00 74.12 118 LYS A C 1
ATOM 945 O O . LYS A 1 118 ? -22.067 4.006 10.671 1.00 74.12 118 LYS A O 1
ATOM 950 N N . GLY A 1 119 ? -21.874 4.574 12.843 1.00 55.38 119 GLY A N 1
ATOM 951 C CA . GLY A 1 119 ? -22.890 3.641 13.310 1.00 55.38 119 GLY A CA 1
ATOM 952 C C . GLY A 1 119 ? -24.236 4.018 12.702 1.00 55.38 119 GLY A C 1
ATOM 953 O O . GLY A 1 119 ? -24.634 5.183 12.746 1.00 55.38 119 GLY A O 1
ATOM 954 N N . THR A 1 120 ? -24.932 3.045 12.123 1.00 43.22 120 THR A N 1
ATOM 955 C CA . THR A 1 120 ? -26.364 3.167 11.868 1.00 43.22 120 THR A CA 1
ATOM 956 C C . THR A 1 120 ? -27.019 3.408 13.228 1.00 43.22 120 THR A C 1
ATOM 958 O O . THR A 1 120 ? -27.018 2.516 14.074 1.00 43.22 120 THR A O 1
ATOM 961 N N . LYS A 1 121 ? -27.519 4.623 13.485 1.00 38.75 121 LYS A N 1
ATOM 962 C CA . LYS A 1 121 ? -28.440 4.851 14.602 1.00 38.75 121 LYS A CA 1
ATOM 963 C C . LYS A 1 121 ? -29.691 4.037 14.288 1.00 38.75 121 LYS A C 1
ATOM 965 O O . LYS A 1 121 ? -30.490 4.455 13.457 1.00 38.75 121 LYS A O 1
ATOM 970 N N . TYR A 1 122 ? -29.853 2.882 14.924 1.00 39.47 122 TYR A N 1
ATOM 971 C CA . TYR A 1 122 ? -31.183 2.311 15.072 1.00 39.47 122 TYR A CA 1
ATOM 972 C C . TYR A 1 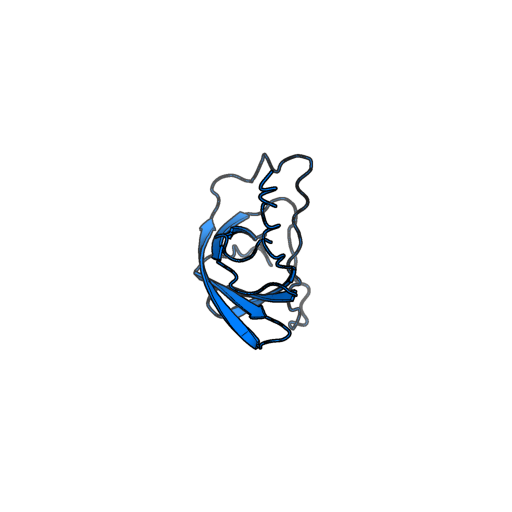122 ? -31.931 3.243 16.025 1.00 39.47 122 TYR A C 1
ATOM 974 O O . TYR A 1 122 ? -31.656 3.266 17.223 1.00 39.47 122 TYR A O 1
ATOM 982 N N . ILE A 1 123 ? -32.806 4.086 15.477 1.00 40.03 123 ILE A N 1
ATOM 983 C CA . ILE A 1 123 ? -33.882 4.669 16.271 1.00 40.03 123 ILE A CA 1
ATOM 984 C C . ILE A 1 123 ? -34.848 3.506 16.472 1.00 40.03 123 ILE A C 1
ATOM 986 O O . ILE A 1 123 ? -35.556 3.124 15.545 1.00 40.03 123 ILE A O 1
ATOM 990 N N . LEU A 1 124 ? -34.792 2.879 17.644 1.00 42.44 124 LEU A N 1
ATOM 991 C CA . LEU A 1 124 ? -35.923 2.103 18.131 1.00 42.44 124 LEU A CA 1
ATOM 992 C C . LEU A 1 124 ? -36.979 3.143 18.516 1.00 42.44 124 LEU A C 1
ATOM 994 O O . LEU A 1 124 ? -36.827 3.825 19.530 1.00 42.44 124 LEU A O 1
ATOM 998 N N . SER A 1 125 ? -37.943 3.351 17.622 1.00 47.03 125 SER A N 1
ATOM 999 C CA . SER A 1 125 ? -39.219 4.003 17.927 1.00 47.03 125 SER A CA 1
ATOM 1000 C C . SER A 1 125 ? -40.175 2.998 18.545 1.00 47.03 125 SER A C 1
ATOM 1002 O O . SER A 1 125 ? -40.239 1.886 17.968 1.00 47.03 125 SER A O 1
#

Secondary structure (DSSP, 8-state):
-BTTSEEEEEEEE--BTTB---EEEEEEEEETTT--EEEEEEEEEE-SS------TT------B----S-S---B-TTS--EEEEEEEE-SS-EEEEEEEEETTEEEEEEEEEEBPPPP------

Foldseek 3Di:
DAAQDKDKDKDFAFDKVNDAQWAKKKKWKAAPPPRDIDIWIKTKDFDPDFCPDDDPPDDDDDFAFPPPDPDPIDTDPPTGGIMIMIIDHHNDFDKMKMWMDRVNHTGGIDIDTYDYDDDDPPPPD

Sequence (125 aa):
MIMDKEIKLEWLFWTIDDKLPLGELELKAVQDESGKSITAKGEIVKKETPIKEMPKDYTPKPVSINKSIEEDIKINFKFPVSIASTSIKFSESGIWKLQLFLNDESIGNMNVYVAKKKGTKYILS

pLDDT: mean 79.8, std 16.51, range [38.75, 97.44]

Radius of gyration: 17.01 Å; chains: 1; bounding box: 61×22×42 Å

Organism: NCBI:txid421767